Protein AF-A0AAJ7RX23-F1 (afdb_monomer)

Secondary structure (DSSP, 8-state):
-HHHHHHHHHHHHHHHHHHHHHHHHHHHHHHHHHHHHHHHHHS--SS-PPP--SS----SSS-TTT-HHHHHHHHHHHHHHHHHHHHHHHHHHHHHHHHHHHHHHHH-

Solvent-accessible surface area (backbone atoms only — not comparable to full-atom values): 6365 Å² total; per-residue (Å²): 110,72,70,60,53,50,53,48,51,53,50,54,50,52,52,49,52,50,54,51,49,55,53,50,51,53,52,52,51,57,49,59,40,46,46,57,64,53,46,42,71,78,59,67,62,101,60,88,74,83,79,54,66,86,61,96,67,89,52,95,89,48,62,59,84,83,41,45,67,66,52,50,53,51,53,51,49,53,53,53,52,50,52,52,50,52,55,51,53,54,52,50,51,53,50,52,52,52,50,52,54,50,54,47,65,73,75,101

Sequence (108 aa):
MNVLDQITNEGTTLATIYRKCLWLTVTLFVSLSLYNPLVDLIAPLNETRPRQHLFHVNYLFLDEMEYFWPVFVHLSFVAVATVIIIITIDSLYIVIIHHACGMFAACG

Foldseek 3Di:
DVVVVVVVVVVVVVLVVVLVVLVVVLVVLLVVQCVQVVCCVVPNDPDRDDRDASDPDDDPPDDCRVPVPVSSVVVSVVSVVVSVVVSVVVVVVVVVVVVVVVVVVVPD

Organism: NCBI:txid156304

Mean predicted aligned error: 7.94 Å

pLDDT: mean 82.8,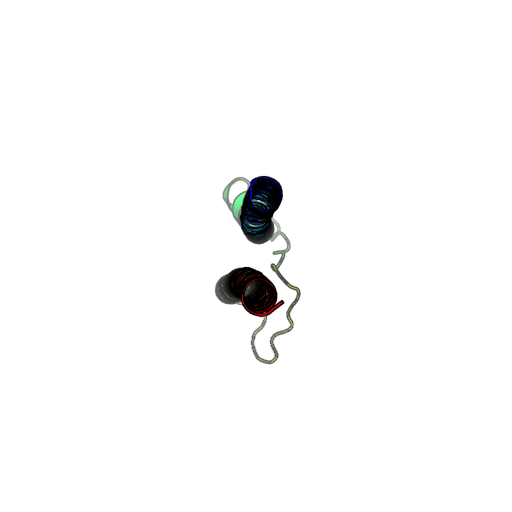 std 9.46, range [59.0, 95.88]

Radius of gyration: 21.63 Å; Cα contacts (8 Å, |Δi|>4): 36; chains: 1; bounding box: 47×27×61 Å

Structure (mmCIF, N/CA/C/O backbone):
data_AF-A0AAJ7RX23-F1
#
_entry.id   AF-A0AAJ7RX23-F1
#
loop_
_atom_site.group_PDB
_atom_site.id
_atom_site.type_symbol
_atom_site.label_atom_id
_atom_site.label_alt_id
_atom_site.label_comp_id
_atom_site.label_asym_id
_atom_site.label_entity_id
_atom_site.label_seq_id
_atom_site.pdbx_PDB_ins_code
_atom_site.Cartn_x
_atom_site.Cartn_y
_atom_site.Cartn_z
_atom_site.occupancy
_atom_site.B_iso_or_equiv
_atom_site.auth_seq_id
_atom_site.auth_comp_id
_atom_site.auth_asym_id
_atom_site.auth_atom_id
_atom_site.pdbx_PDB_model_num
ATOM 1 N N . MET A 1 1 ? -26.206 5.234 24.795 1.00 59.00 1 MET A N 1
ATOM 2 C CA . MET A 1 1 ? -26.220 4.745 23.398 1.00 59.00 1 MET A CA 1
ATOM 3 C C . MET A 1 1 ? -25.747 5.809 22.405 1.00 59.00 1 MET A C 1
ATOM 5 O O . MET A 1 1 ? -24.809 5.514 21.686 1.00 59.00 1 MET A O 1
ATOM 9 N N . ASN A 1 2 ? -26.249 7.057 22.446 1.00 66.81 2 ASN A N 1
ATOM 10 C CA . ASN A 1 2 ? -25.808 8.136 21.530 1.00 66.81 2 ASN A CA 1
ATOM 11 C C . ASN A 1 2 ? -24.293 8.415 21.495 1.00 66.81 2 ASN A C 1
ATOM 13 O O . ASN A 1 2 ? -23.748 8.649 20.425 1.00 66.81 2 ASN A O 1
ATOM 17 N N . VAL A 1 3 ? -23.603 8.380 22.640 1.00 75.12 3 VAL A N 1
ATOM 18 C CA . VAL A 1 3 ? -22.156 8.676 22.691 1.00 75.12 3 VAL A CA 1
ATOM 19 C C . VAL A 1 3 ? -21.324 7.581 22.006 1.00 75.12 3 VAL A C 1
ATOM 21 O O . VAL A 1 3 ? -20.337 7.882 21.344 1.00 75.12 3 VAL A O 1
ATOM 24 N N . LEU A 1 4 ? -21.741 6.314 22.112 1.00 74.19 4 LEU A N 1
ATOM 25 C CA . LEU A 1 4 ? -21.034 5.186 21.496 1.00 74.19 4 LEU A CA 1
ATOM 26 C C . LEU A 1 4 ? -21.233 5.164 19.975 1.00 74.19 4 LEU A C 1
ATOM 28 O O . LEU A 1 4 ? -20.277 4.932 19.239 1.00 74.19 4 LEU A O 1
ATOM 32 N N . ASP A 1 5 ? -22.451 5.460 19.511 1.00 78.25 5 ASP A N 1
ATOM 33 C CA . ASP A 1 5 ? -22.758 5.578 18.080 1.00 78.25 5 ASP A CA 1
ATOM 34 C C . ASP A 1 5 ? -21.975 6.717 17.429 1.00 78.25 5 ASP A C 1
ATOM 36 O O . ASP A 1 5 ? -21.428 6.547 16.340 1.00 78.25 5 ASP A O 1
ATOM 40 N N . GLN A 1 6 ? -21.851 7.859 18.113 1.00 82.06 6 GLN A N 1
ATOM 41 C CA . GLN A 1 6 ? -21.071 8.981 17.602 1.00 82.06 6 GLN A CA 1
ATOM 42 C C . GLN A 1 6 ? -19.583 8.623 17.452 1.00 82.06 6 GLN A C 1
ATOM 44 O O . GLN A 1 6 ? -19.018 8.828 16.378 1.00 82.06 6 GLN A O 1
ATOM 49 N N . ILE A 1 7 ? -18.968 8.022 18.478 1.00 78.62 7 ILE A N 1
ATOM 50 C CA . ILE A 1 7 ? -17.556 7.596 18.434 1.00 78.62 7 ILE A CA 1
ATOM 51 C C . ILE A 1 7 ? -17.339 6.523 17.358 1.00 78.62 7 ILE A C 1
ATOM 53 O O . ILE A 1 7 ? -16.347 6.556 16.630 1.00 78.62 7 ILE A O 1
ATOM 57 N N . THR A 1 8 ? -18.283 5.590 17.216 1.00 82.31 8 THR A N 1
ATOM 58 C CA . THR A 1 8 ? -18.211 4.534 16.197 1.00 82.31 8 THR A CA 1
ATOM 59 C C . THR A 1 8 ? -18.291 5.129 14.790 1.00 82.31 8 THR A C 1
ATOM 61 O O . THR A 1 8 ? -17.485 4.782 13.928 1.00 82.31 8 THR A O 1
ATOM 64 N N . ASN A 1 9 ? -19.202 6.075 14.550 1.00 85.62 9 ASN A N 1
ATOM 65 C CA . ASN A 1 9 ? -19.356 6.722 13.248 1.00 85.62 9 ASN A CA 1
ATOM 66 C C . ASN A 1 9 ? -18.115 7.552 12.860 1.00 85.62 9 ASN A C 1
ATOM 68 O O . ASN A 1 9 ? -17.605 7.432 11.740 1.00 85.62 9 ASN A O 1
ATOM 72 N N . GLU A 1 10 ? -17.562 8.325 13.798 1.00 85.81 10 GLU A N 1
ATOM 73 C CA . GLU A 1 10 ? -16.299 9.049 13.597 1.00 85.81 10 GLU A CA 1
ATOM 74 C C . GLU A 1 10 ? -15.140 8.082 13.295 1.00 85.81 10 GLU A C 1
ATOM 76 O O . GLU A 1 10 ? -14.410 8.274 12.317 1.00 85.81 10 GLU A O 1
ATOM 81 N N . GLY A 1 11 ? -15.035 6.980 14.046 1.00 84.44 11 GLY A N 1
ATOM 82 C CA . GLY A 1 11 ? -14.047 5.922 13.816 1.00 84.44 11 GLY A CA 1
ATOM 83 C C . GLY A 1 11 ? -14.164 5.276 12.433 1.00 84.44 11 GLY A C 1
ATOM 84 O O . GLY A 1 11 ? -13.164 5.121 11.729 1.00 84.44 11 GLY A O 1
ATOM 85 N N . THR A 1 12 ? -15.381 4.956 11.982 1.00 85.12 12 THR A N 1
ATOM 86 C CA . THR A 1 12 ? -15.601 4.384 10.640 1.00 85.12 12 THR A CA 1
ATOM 87 C C . THR A 1 12 ? -15.266 5.356 9.512 1.00 85.12 12 THR A C 1
ATOM 89 O O . THR A 1 12 ? -14.737 4.940 8.472 1.00 85.12 12 THR A O 1
ATOM 92 N N . THR A 1 13 ? -15.517 6.651 9.715 1.00 89.25 13 THR A N 1
ATOM 93 C CA . THR A 1 13 ? -15.179 7.702 8.750 1.00 89.25 13 THR A CA 1
ATOM 94 C C . THR A 1 13 ? -13.665 7.830 8.623 1.00 89.25 13 THR A C 1
ATOM 96 O O . THR A 1 13 ? -13.128 7.764 7.515 1.00 89.25 13 THR A O 1
ATOM 99 N N . LEU A 1 14 ? -12.959 7.912 9.754 1.00 88.75 14 LEU A N 1
ATOM 100 C CA . LEU A 1 14 ? -11.502 8.004 9.791 1.00 88.75 14 LEU A CA 1
ATOM 101 C C . LEU A 1 14 ? -10.839 6.754 9.195 1.00 88.75 14 LEU A C 1
ATOM 103 O O . LEU A 1 14 ? -9.948 6.880 8.357 1.00 88.75 14 LEU A O 1
ATOM 107 N N . ALA A 1 15 ? -11.334 5.555 9.518 1.00 88.31 15 ALA A N 1
ATOM 108 C CA . ALA A 1 15 ? -10.866 4.305 8.917 1.00 88.31 15 ALA A CA 1
ATOM 109 C C . ALA A 1 15 ? -11.083 4.271 7.393 1.00 88.31 15 ALA A C 1
ATOM 111 O O . ALA A 1 15 ? -10.252 3.753 6.647 1.00 88.31 15 ALA A O 1
ATOM 112 N N . THR A 1 16 ? -12.183 4.845 6.898 1.00 89.31 16 THR A N 1
ATOM 113 C CA . THR A 1 16 ? -12.449 4.936 5.455 1.00 89.31 16 THR A CA 1
ATOM 114 C C . THR A 1 16 ? -11.478 5.882 4.762 1.00 89.31 16 THR A C 1
ATOM 116 O O . THR A 1 16 ? -10.931 5.522 3.718 1.00 89.31 16 THR A O 1
ATOM 119 N N . ILE A 1 17 ? -11.225 7.054 5.349 1.00 93.75 17 ILE A N 1
ATOM 120 C CA . ILE A 1 17 ? -10.239 8.014 4.841 1.00 93.75 17 ILE A CA 1
ATOM 121 C C . ILE A 1 17 ? -8.848 7.377 4.837 1.00 93.75 17 ILE A C 1
ATOM 123 O O . ILE A 1 17 ? -8.171 7.406 3.815 1.00 93.75 17 ILE A O 1
ATOM 127 N N . TYR A 1 18 ? -8.455 6.721 5.929 1.00 90.62 18 TYR A N 1
ATOM 128 C CA . TYR A 1 18 ? -7.176 6.025 6.040 1.00 90.62 18 TYR A CA 1
ATOM 129 C C . TYR A 1 18 ? -6.991 4.958 4.952 1.00 90.62 18 TYR A C 1
ATOM 131 O O . TYR A 1 18 ? -5.999 4.989 4.223 1.00 90.62 18 TYR A O 1
ATOM 139 N N . ARG A 1 19 ? -7.980 4.070 4.751 1.00 91.81 19 ARG A N 1
ATOM 140 C CA . ARG A 1 19 ? -7.946 3.073 3.664 1.00 91.81 19 ARG A CA 1
ATOM 141 C C . ARG A 1 19 ? -7.805 3.731 2.292 1.00 91.81 19 ARG A C 1
ATOM 143 O O . ARG A 1 19 ? -7.034 3.255 1.464 1.00 91.81 19 ARG A O 1
ATOM 150 N N . LYS A 1 20 ? -8.546 4.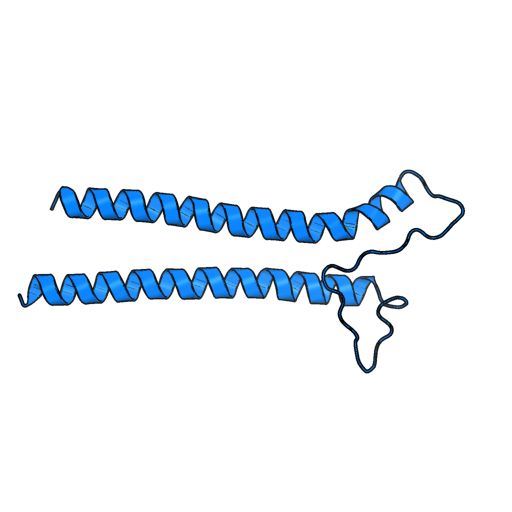814 2.032 1.00 93.75 20 LYS A N 1
ATOM 151 C CA . LYS A 1 20 ? -8.455 5.564 0.769 1.00 93.75 20 LYS A CA 1
ATOM 152 C C . LYS A 1 20 ? -7.066 6.177 0.581 1.00 93.75 20 LYS A C 1
ATOM 154 O O . LYS A 1 20 ? -6.531 6.086 -0.519 1.00 93.75 20 LYS A O 1
ATOM 159 N N . CYS A 1 21 ? -6.475 6.734 1.636 1.00 94.69 21 CYS A N 1
ATOM 160 C CA . CYS A 1 21 ? -5.111 7.255 1.615 1.00 94.69 21 CYS A CA 1
ATOM 161 C C . CYS A 1 21 ? -4.089 6.158 1.309 1.00 94.69 21 CYS A C 1
ATOM 163 O O . CYS A 1 21 ? -3.270 6.358 0.424 1.00 94.69 21 CYS A O 1
ATOM 165 N N . LEU A 1 22 ? -4.169 4.986 1.952 1.00 93.19 22 LEU A N 1
ATOM 166 C CA . LEU A 1 22 ? -3.269 3.861 1.662 1.00 93.19 22 LEU A CA 1
ATOM 167 C C . LEU A 1 22 ? -3.323 3.436 0.189 1.00 93.19 22 LEU A C 1
ATOM 169 O O . LEU A 1 22 ? -2.283 3.261 -0.449 1.00 93.19 22 LEU A O 1
ATOM 173 N N . TRP A 1 23 ? -4.532 3.316 -0.366 1.00 92.88 23 TRP A N 1
ATOM 174 C CA . TRP A 1 23 ? -4.721 3.011 -1.784 1.00 92.88 23 TRP A CA 1
ATOM 175 C C . TRP A 1 23 ? -4.154 4.106 -2.693 1.00 92.88 23 TRP A C 1
ATOM 177 O O . TRP A 1 23 ? -3.472 3.802 -3.667 1.00 92.88 23 TRP A O 1
ATOM 187 N N . LEU A 1 24 ? -4.378 5.379 -2.363 1.00 94.81 24 LEU A N 1
ATOM 188 C CA . LEU A 1 24 ? -3.815 6.493 -3.121 1.00 94.81 24 LEU A CA 1
ATOM 189 C C . LEU A 1 24 ? -2.281 6.473 -3.086 1.00 94.81 24 LEU A C 1
ATOM 191 O O . LEU A 1 24 ? -1.643 6.602 -4.128 1.00 94.81 24 LEU A O 1
ATOM 195 N N . THR A 1 25 ? -1.688 6.276 -1.910 1.00 91.81 25 THR A N 1
ATOM 196 C CA . THR A 1 25 ? -0.236 6.231 -1.730 1.00 91.81 25 THR A CA 1
ATOM 197 C C . THR A 1 25 ? 0.391 5.102 -2.538 1.00 91.81 25 THR A C 1
ATOM 199 O O . THR A 1 25 ? 1.377 5.351 -3.227 1.00 91.81 25 THR A O 1
ATOM 202 N N . VAL A 1 26 ? -0.178 3.889 -2.526 1.00 91.25 26 VAL A N 1
ATOM 203 C CA . VAL A 1 26 ? 0.383 2.774 -3.310 1.00 91.25 26 VAL A CA 1
ATOM 204 C C . VAL A 1 26 ? 0.241 3.003 -4.814 1.00 91.25 26 VAL A C 1
ATOM 206 O O . VAL A 1 26 ? 1.172 2.716 -5.560 1.00 91.25 26 VAL A O 1
ATOM 209 N N . THR A 1 27 ? -0.869 3.591 -5.275 1.00 90.50 27 THR A N 1
ATOM 210 C CA . THR A 1 27 ? -1.034 3.955 -6.690 1.00 90.50 27 THR A CA 1
ATOM 211 C C . THR A 1 27 ? -0.020 5.012 -7.120 1.00 90.50 27 THR A C 1
ATOM 213 O O . THR A 1 27 ? 0.622 4.849 -8.157 1.00 90.50 27 THR A O 1
ATOM 216 N N . LEU A 1 28 ? 0.169 6.066 -6.319 1.00 91.38 28 LEU A N 1
ATOM 217 C CA . LEU A 1 28 ? 1.171 7.098 -6.589 1.00 91.38 28 LEU A CA 1
ATOM 218 C C . LEU A 1 28 ? 2.577 6.496 -6.625 1.00 91.38 28 LEU A C 1
ATOM 220 O O . LEU A 1 28 ? 3.328 6.745 -7.565 1.00 91.38 28 LEU A O 1
ATOM 224 N N . PHE A 1 29 ? 2.902 5.639 -5.662 1.00 87.75 29 PHE A N 1
ATOM 225 C CA . PHE A 1 29 ? 4.188 4.957 -5.591 1.00 87.75 29 PHE A CA 1
ATOM 226 C C . PHE A 1 29 ? 4.475 4.109 -6.840 1.00 87.75 29 PHE A C 1
ATOM 228 O O . PHE A 1 29 ? 5.527 4.265 -7.454 1.00 87.75 29 PHE A O 1
ATOM 235 N N . VAL A 1 30 ? 3.508 3.296 -7.287 1.00 87.94 30 VAL A N 1
ATOM 236 C CA . VAL A 1 30 ? 3.617 2.511 -8.533 1.00 87.94 30 VAL A CA 1
ATOM 237 C C . VAL A 1 30 ? 3.772 3.413 -9.763 1.00 87.94 30 VAL A C 1
ATOM 239 O O . VAL A 1 30 ? 4.582 3.131 -10.647 1.00 87.94 30 VAL A O 1
ATOM 242 N N . SER A 1 31 ? 3.037 4.528 -9.812 1.00 86.19 31 SER A N 1
ATOM 243 C CA . SER A 1 31 ? 3.091 5.464 -10.939 1.00 86.19 31 SER A CA 1
ATOM 244 C C . SER A 1 31 ? 4.431 6.200 -11.070 1.00 86.19 31 SER A C 1
ATOM 246 O O . SER A 1 31 ? 4.865 6.461 -12.191 1.00 86.19 31 SER A O 1
ATOM 248 N N . LEU A 1 32 ? 5.128 6.473 -9.959 1.00 84.94 32 LEU A N 1
ATOM 249 C CA . LEU A 1 32 ? 6.443 7.126 -9.976 1.00 84.94 32 LEU A CA 1
ATOM 250 C C . LEU A 1 32 ? 7.483 6.289 -10.730 1.00 84.94 32 LEU A C 1
ATOM 252 O O . LEU A 1 32 ? 8.232 6.829 -11.540 1.00 84.94 32 LEU A O 1
ATOM 256 N N . SER A 1 33 ? 7.489 4.969 -10.545 1.00 80.06 33 SER A N 1
ATOM 257 C CA . SER A 1 33 ? 8.403 4.077 -11.274 1.00 80.06 33 SER A CA 1
ATOM 258 C C . SER A 1 33 ? 8.072 3.951 -12.766 1.00 80.06 33 SER A C 1
ATOM 260 O O . SER A 1 33 ? 8.961 3.688 -13.575 1.00 80.06 33 SER A O 1
ATOM 262 N N . LEU A 1 34 ? 6.814 4.184 -13.156 1.00 80.44 34 LEU A N 1
ATOM 263 C CA . LEU A 1 34 ? 6.379 4.210 -14.559 1.00 80.44 34 LEU A CA 1
ATOM 264 C C . LEU A 1 34 ? 6.660 5.547 -15.256 1.00 80.44 34 LEU A C 1
ATOM 266 O O . LEU A 1 34 ? 6.651 5.599 -16.486 1.00 80.44 34 LEU A O 1
ATOM 270 N N . TYR A 1 35 ? 6.939 6.614 -14.505 1.00 81.56 35 TYR A N 1
ATOM 271 C CA . TYR A 1 35 ? 7.172 7.943 -15.064 1.00 81.56 35 TYR A CA 1
ATOM 272 C C . TYR A 1 35 ? 8.336 7.962 -16.066 1.00 81.56 35 TYR A C 1
ATOM 274 O O . TYR A 1 35 ? 8.176 8.463 -17.177 1.00 81.56 35 TYR A O 1
ATOM 282 N N . ASN A 1 36 ? 9.485 7.366 -15.723 1.00 78.94 36 ASN A N 1
ATOM 283 C CA . ASN A 1 36 ? 10.651 7.347 -16.616 1.00 78.94 36 ASN A CA 1
ATOM 284 C C . ASN A 1 36 ? 10.382 6.605 -17.941 1.00 78.94 36 ASN A C 1
ATOM 286 O O . ASN A 1 36 ? 10.639 7.203 -18.986 1.00 78.94 36 ASN A O 1
ATOM 290 N N . PRO A 1 37 ? 9.822 5.376 -17.946 1.00 77.06 37 PRO A N 1
ATOM 291 C CA . PRO A 1 37 ? 9.401 4.705 -19.179 1.00 77.06 37 PRO A CA 1
ATOM 292 C C . PRO A 1 37 ? 8.391 5.498 -20.023 1.00 77.06 37 PRO A C 1
ATOM 294 O O . PRO A 1 37 ? 8.485 5.507 -21.247 1.00 77.06 37 PRO A O 1
ATOM 297 N N . LEU A 1 38 ? 7.423 6.168 -19.389 1.00 79.75 38 LEU A N 1
ATOM 298 C CA . LEU A 1 38 ? 6.405 6.950 -20.099 1.00 79.75 38 LEU A CA 1
ATOM 299 C C . LEU A 1 38 ? 6.995 8.189 -20.778 1.00 79.75 38 LEU A C 1
ATOM 301 O O . LEU A 1 38 ? 6.639 8.500 -21.913 1.00 79.75 38 LEU A O 1
ATOM 305 N N . VAL A 1 39 ? 7.905 8.893 -20.100 1.00 80.44 39 VAL A N 1
ATOM 306 C CA . VAL A 1 39 ? 8.573 10.068 -20.674 1.00 80.44 39 VAL A CA 1
ATOM 307 C C . VAL A 1 39 ? 9.483 9.669 -21.833 1.00 80.44 39 VAL A C 1
ATOM 309 O O . VAL A 1 39 ? 9.539 10.397 -22.818 1.00 80.44 39 VAL A O 1
ATOM 312 N N . ASP A 1 40 ? 10.137 8.510 -21.751 1.00 79.81 40 ASP A N 1
ATOM 313 C CA . ASP A 1 40 ? 10.989 7.991 -22.827 1.00 79.81 40 ASP A CA 1
ATOM 314 C C . ASP A 1 40 ? 10.186 7.655 -24.099 1.00 79.81 40 ASP A C 1
ATOM 316 O O . ASP A 1 40 ? 10.661 7.853 -25.213 1.00 79.81 40 ASP A O 1
ATOM 320 N N . LEU A 1 41 ? 8.924 7.232 -23.948 1.00 77.94 41 LEU A N 1
ATOM 321 C CA . LEU A 1 41 ? 8.011 6.999 -25.073 1.00 77.94 41 LEU A CA 1
ATOM 322 C C . LEU A 1 41 ? 7.564 8.302 -25.761 1.00 77.94 41 LEU A C 1
ATOM 324 O O . LEU A 1 41 ? 7.404 8.332 -26.979 1.00 77.94 41 LEU A O 1
ATOM 328 N N . ILE A 1 42 ? 7.317 9.365 -24.987 1.00 84.00 42 ILE A N 1
ATOM 329 C CA . ILE A 1 42 ? 6.801 10.648 -25.502 1.00 84.00 42 ILE A CA 1
ATOM 330 C C . ILE A 1 42 ? 7.933 11.517 -26.065 1.00 84.00 42 ILE A C 1
ATOM 332 O O . ILE A 1 42 ? 7.758 12.188 -27.081 1.00 84.00 42 ILE A O 1
ATOM 336 N N . ALA A 1 43 ? 9.083 11.528 -25.393 1.00 80.94 43 ALA A N 1
ATOM 337 C CA . ALA A 1 43 ? 10.242 12.343 -25.725 1.00 80.94 43 ALA A CA 1
ATOM 338 C C . ALA A 1 43 ? 11.522 11.506 -25.552 1.00 80.94 43 ALA A C 1
ATOM 340 O O . ALA A 1 43 ? 12.199 11.634 -24.524 1.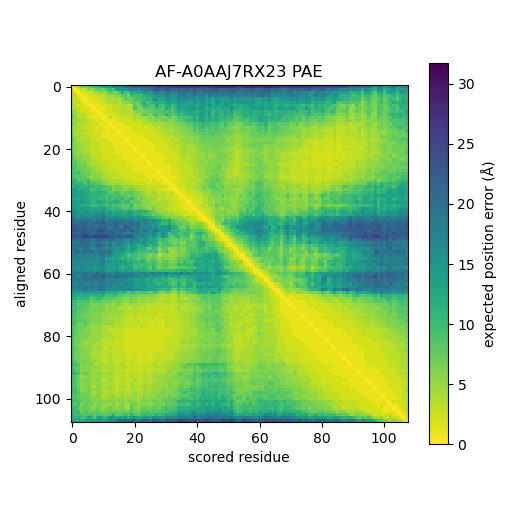00 80.94 43 ALA A O 1
ATOM 341 N N . PRO A 1 44 ? 11.851 10.650 -26.539 1.00 74.62 44 PRO A N 1
ATOM 342 C CA . PRO A 1 44 ? 13.018 9.784 -26.461 1.00 74.62 44 PRO A CA 1
ATOM 343 C C . PRO A 1 44 ? 14.291 10.629 -26.458 1.00 74.62 44 PRO A C 1
ATOM 345 O O . PRO A 1 44 ? 14.489 11.490 -27.320 1.00 74.62 44 PRO A O 1
ATOM 348 N N . LEU A 1 45 ? 15.160 10.396 -25.478 1.00 73.12 45 LEU A N 1
ATOM 349 C CA . LEU A 1 45 ? 16.516 10.939 -25.493 1.00 73.12 45 LEU A CA 1
ATOM 350 C C . LEU A 1 45 ? 17.444 9.934 -26.185 1.00 73.12 45 LEU A C 1
ATOM 352 O O . LEU A 1 45 ? 17.206 8.732 -26.166 1.00 73.12 45 LEU A O 1
ATOM 356 N N . ASN A 1 46 ? 18.540 10.422 -26.769 1.00 71.44 46 ASN A N 1
ATOM 357 C CA . ASN A 1 46 ? 19.567 9.560 -27.369 1.00 71.44 46 ASN A CA 1
ATOM 358 C C . ASN A 1 46 ? 20.355 8.741 -26.319 1.00 71.44 46 ASN A C 1
ATOM 360 O O . ASN A 1 46 ? 21.188 7.914 -26.676 1.00 71.44 46 ASN A O 1
ATOM 364 N N . GLU A 1 47 ? 20.101 8.978 -25.030 1.0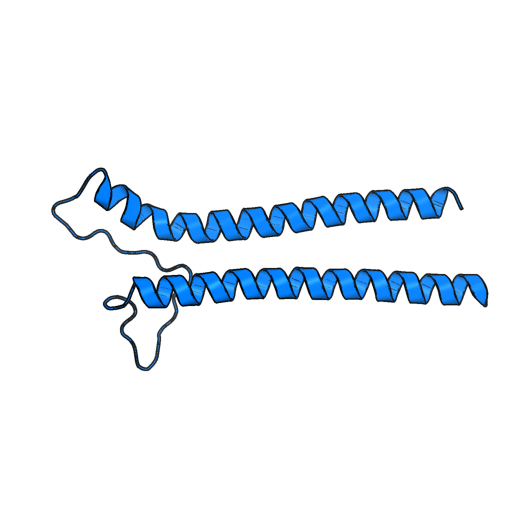0 70.31 47 GLU A N 1
ATOM 365 C CA . GLU A 1 47 ? 20.667 8.239 -23.905 1.00 70.31 47 GLU A CA 1
ATOM 366 C C . GLU A 1 47 ? 19.562 7.524 -23.125 1.00 70.31 47 GLU A C 1
ATOM 368 O O . GLU A 1 47 ? 18.491 8.084 -22.878 1.00 70.31 47 GLU A O 1
ATOM 373 N N . THR A 1 48 ? 19.845 6.296 -22.693 1.00 65.69 48 THR A N 1
ATOM 374 C CA . THR A 1 48 ? 18.940 5.488 -21.875 1.00 65.69 48 THR A CA 1
ATOM 375 C C . THR A 1 48 ? 18.741 6.157 -20.513 1.00 65.69 48 THR A C 1
ATOM 377 O O . THR A 1 48 ? 19.671 6.223 -19.707 1.00 65.69 48 THR A O 1
ATOM 380 N N . ARG A 1 49 ? 17.531 6.651 -20.215 1.00 67.44 49 ARG A N 1
ATOM 381 C CA . ARG A 1 49 ? 17.232 7.198 -18.879 1.00 67.44 49 ARG A CA 1
ATOM 382 C C . ARG A 1 49 ? 17.372 6.107 -17.806 1.00 67.44 49 ARG A C 1
ATOM 384 O O . ARG A 1 49 ? 16.902 4.986 -18.028 1.00 67.44 49 ARG A O 1
ATOM 391 N N . PRO A 1 50 ? 17.937 6.413 -16.620 1.00 65.50 50 PRO A N 1
ATOM 392 C CA . PRO A 1 50 ? 18.022 5.440 -15.537 1.00 65.50 50 PRO A CA 1
ATOM 393 C C . PRO A 1 50 ? 16.612 5.033 -15.094 1.00 65.50 50 PRO A C 1
ATOM 395 O O . PRO A 1 50 ? 15.803 5.857 -14.652 1.00 65.50 50 PRO A O 1
ATOM 398 N N . ARG A 1 51 ? 16.296 3.744 -15.234 1.00 67.38 51 ARG A N 1
ATOM 399 C CA . ARG A 1 51 ? 15.021 3.186 -14.779 1.00 67.38 51 ARG A CA 1
ATOM 400 C C . ARG A 1 51 ? 15.028 3.136 -13.255 1.00 67.38 51 ARG A C 1
ATOM 402 O O . ARG A 1 51 ? 15.931 2.563 -12.656 1.00 67.38 51 ARG A O 1
ATOM 409 N N . GLN A 1 52 ? 14.034 3.757 -12.629 1.00 66.56 52 GLN A N 1
ATOM 410 C CA . GLN A 1 52 ? 13.887 3.734 -11.177 1.00 66.56 52 GLN A CA 1
ATOM 411 C C . GLN A 1 52 ? 12.958 2.584 -10.792 1.00 66.56 52 GLN A C 1
ATOM 413 O O . GLN A 1 52 ? 11.764 2.615 -11.098 1.00 66.56 52 GLN A O 1
ATOM 418 N N . HIS A 1 53 ? 13.503 1.561 -10.134 1.00 68.81 53 HIS A N 1
ATOM 419 C CA . HIS A 1 53 ? 12.6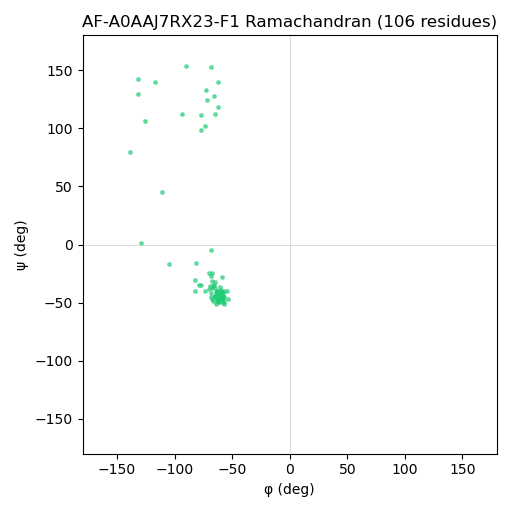96 0.496 -9.544 1.00 68.81 53 HIS A CA 1
ATOM 420 C C . HIS A 1 53 ? 11.879 1.010 -8.354 1.00 68.81 53 HIS A C 1
ATOM 422 O O . HIS A 1 53 ? 12.271 1.960 -7.678 1.00 68.81 53 HIS A O 1
ATOM 428 N N . LEU A 1 54 ? 10.741 0.354 -8.104 1.00 68.94 54 LEU A N 1
ATOM 429 C CA . LEU A 1 54 ? 9.861 0.628 -6.961 1.00 68.94 54 LEU A CA 1
ATOM 430 C C . LEU A 1 54 ? 10.606 0.482 -5.635 1.00 68.94 54 LEU A C 1
ATOM 432 O O . LEU A 1 54 ? 10.521 1.329 -4.756 1.00 68.94 54 LEU A O 1
ATOM 436 N N . PHE A 1 55 ? 11.379 -0.589 -5.522 1.00 66.12 55 PHE A N 1
ATOM 437 C CA . PHE A 1 55 ? 12.254 -0.868 -4.399 1.00 66.12 55 PHE A CA 1
ATOM 438 C C . PHE A 1 55 ? 13.618 -1.249 -4.958 1.00 66.12 55 PHE A C 1
ATOM 440 O O . PHE A 1 55 ? 13.693 -1.925 -5.982 1.00 66.12 55 PHE A O 1
ATOM 447 N N . HIS A 1 56 ? 14.686 -0.826 -4.288 1.00 68.62 56 HIS A N 1
ATOM 448 C CA . HIS A 1 56 ? 16.034 -1.260 -4.632 1.00 68.62 56 HIS A CA 1
ATOM 449 C C . HIS A 1 56 ? 16.217 -2.685 -4.095 1.00 68.62 56 HIS A C 1
ATOM 451 O O . HIS A 1 56 ? 16.402 -2.871 -2.890 1.00 68.62 56 HIS A O 1
ATOM 457 N N . VAL A 1 57 ? 16.048 -3.692 -4.957 1.00 69.38 57 VAL A N 1
ATOM 458 C CA . VAL A 1 57 ? 16.045 -5.108 -4.565 1.00 69.38 57 VAL A CA 1
ATOM 459 C C . VAL A 1 57 ? 17.069 -5.858 -5.397 1.00 69.38 57 VAL A C 1
ATOM 461 O O . VAL A 1 57 ? 16.830 -6.190 -6.551 1.00 69.38 57 VAL A O 1
ATOM 464 N N . ASN A 1 58 ? 18.181 -6.217 -4.760 1.00 71.75 58 ASN A N 1
ATOM 465 C CA . ASN A 1 58 ? 19.181 -7.081 -5.373 1.00 71.75 58 ASN A CA 1
ATOM 466 C C . ASN A 1 58 ? 18.665 -8.521 -5.422 1.00 71.75 58 ASN A C 1
ATOM 468 O O . ASN A 1 58 ? 18.683 -9.241 -4.419 1.00 71.75 58 ASN A O 1
ATOM 472 N N . TYR A 1 59 ? 18.202 -8.949 -6.592 1.00 76.06 59 TYR A N 1
ATOM 473 C CA . TYR A 1 59 ? 17.882 -10.349 -6.831 1.00 76.06 59 TYR A CA 1
ATOM 474 C C . TYR A 1 59 ? 19.175 -11.168 -6.949 1.00 76.06 59 TYR A C 1
ATOM 476 O O . TYR A 1 59 ? 20.098 -10.804 -7.667 1.00 76.06 59 TYR A O 1
ATOM 484 N N . LEU A 1 60 ? 19.236 -12.311 -6.259 1.00 72.56 60 LEU A N 1
ATOM 485 C CA . LEU A 1 60 ? 20.429 -13.175 -6.231 1.00 72.56 60 LEU A CA 1
ATOM 486 C C . LEU A 1 60 ? 20.741 -13.846 -7.582 1.00 72.56 60 LEU A C 1
ATOM 488 O O . LEU A 1 60 ? 21.881 -14.229 -7.821 1.00 72.56 60 LEU A O 1
ATOM 492 N N . PHE A 1 61 ? 19.730 -14.017 -8.439 1.00 71.44 61 PHE A N 1
ATOM 493 C CA . PHE A 1 61 ? 19.827 -14.778 -9.694 1.00 71.44 61 PHE A CA 1
ATOM 494 C C . PHE A 1 61 ? 19.304 -14.021 -10.924 1.00 71.44 61 PHE A C 1
ATOM 496 O O . PHE A 1 61 ? 19.267 -14.589 -12.011 1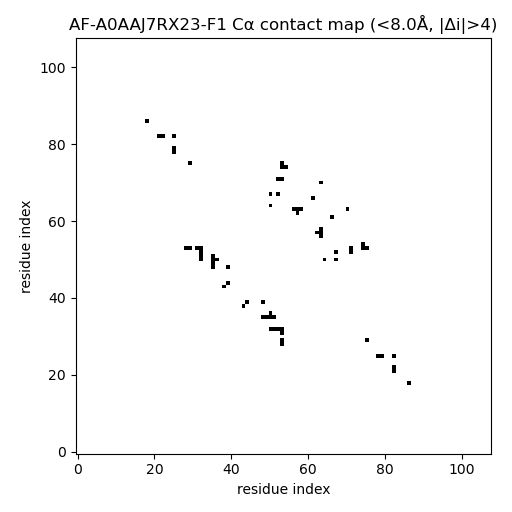.00 71.44 61 PHE A O 1
ATOM 503 N N . LEU A 1 62 ? 18.856 -12.773 -10.763 1.00 69.12 62 LEU A N 1
ATOM 504 C CA . LEU A 1 62 ? 18.278 -11.963 -11.836 1.00 69.12 62 LEU A CA 1
ATOM 505 C C . LEU A 1 62 ? 18.923 -10.584 -11.815 1.00 69.12 62 LEU A C 1
ATOM 507 O O . LEU A 1 62 ? 18.953 -9.941 -10.768 1.00 69.12 62 LEU A O 1
ATOM 511 N N . ASP A 1 63 ? 19.405 -10.128 -12.967 1.00 72.06 63 ASP A N 1
ATOM 512 C CA . ASP A 1 63 ? 19.832 -8.743 -13.113 1.00 72.06 63 ASP A CA 1
ATOM 513 C C . ASP A 1 63 ? 18.582 -7.862 -13.255 1.00 72.06 63 ASP A C 1
ATOM 515 O O . ASP A 1 63 ? 17.829 -7.952 -14.233 1.00 72.06 63 ASP A O 1
ATOM 519 N N . GLU A 1 64 ? 18.324 -7.042 -12.237 1.00 67.00 64 GLU A N 1
ATOM 520 C CA . GLU A 1 64 ? 17.161 -6.155 -12.173 1.00 67.00 64 GLU A CA 1
ATOM 521 C C . GLU A 1 64 ? 17.124 -5.171 -13.355 1.00 67.00 64 GLU A C 1
ATOM 523 O O . GLU A 1 64 ? 16.049 -4.774 -13.809 1.00 67.00 64 GLU A O 1
ATOM 528 N N . MET A 1 65 ? 18.288 -4.827 -13.912 1.00 65.44 65 MET A N 1
ATOM 529 C CA . MET A 1 65 ? 18.411 -3.865 -15.006 1.00 65.44 65 MET A CA 1
ATOM 530 C C . MET A 1 65 ? 18.017 -4.466 -16.363 1.00 65.44 65 MET A C 1
ATOM 532 O O . MET A 1 65 ? 17.418 -3.775 -17.195 1.00 65.44 65 MET A O 1
ATOM 536 N N . GLU A 1 66 ? 18.300 -5.755 -16.574 1.00 71.75 66 GLU A N 1
ATOM 537 C CA . GLU A 1 66 ? 17.959 -6.486 -17.801 1.00 71.75 66 GLU A CA 1
ATOM 538 C C . GLU A 1 66 ? 16.473 -6.898 -17.814 1.00 71.75 66 GLU A C 1
ATOM 540 O O . GLU A 1 66 ? 15.800 -6.809 -18.843 1.00 71.75 66 GLU A O 1
ATOM 545 N N . TYR A 1 67 ? 15.915 -7.231 -16.643 1.00 74.00 67 TYR A N 1
ATOM 546 C CA . TYR A 1 67 ? 14.554 -7.755 -16.468 1.00 74.00 67 TYR A CA 1
ATOM 547 C C . TYR A 1 67 ? 13.596 -6.774 -15.768 1.00 74.00 67 TYR A C 1
ATOM 549 O O . TYR A 1 67 ? 12.801 -7.159 -14.907 1.00 74.00 67 TYR A O 1
ATOM 557 N N . PHE A 1 68 ? 13.611 -5.506 -16.188 1.00 75.62 68 PHE A N 1
ATOM 558 C CA . PHE A 1 68 ? 12.807 -4.436 -15.576 1.00 75.62 68 PHE A CA 1
ATOM 559 C C . PHE A 1 68 ? 11.302 -4.752 -15.481 1.00 75.62 68 PHE A C 1
ATOM 561 O O . PHE A 1 68 ? 10.692 -4.562 -14.435 1.00 75.62 68 PHE A O 1
ATOM 568 N N . TRP A 1 69 ? 10.677 -5.244 -16.558 1.00 79.50 69 TRP A N 1
ATOM 569 C CA . TRP A 1 69 ? 9.228 -5.508 -16.586 1.00 79.50 69 TRP A CA 1
ATOM 570 C C . TRP A 1 69 ? 8.772 -6.594 -15.591 1.00 79.50 69 TRP A C 1
ATOM 572 O O . TRP A 1 69 ? 7.848 -6.329 -14.818 1.00 79.50 69 TRP A O 1
ATOM 582 N N . PRO A 1 70 ? 9.387 -7.794 -15.564 1.00 83.75 70 PRO A N 1
ATOM 583 C CA . PRO A 1 70 ? 9.034 -8.816 -14.579 1.00 83.75 70 PRO A CA 1
ATOM 584 C C . PRO A 1 70 ? 9.271 -8.356 -13.138 1.00 83.75 70 PRO A C 1
ATOM 586 O O . PRO A 1 70 ? 8.416 -8.577 -12.278 1.00 83.75 70 PRO A O 1
ATOM 589 N N . VAL A 1 71 ? 10.395 -7.678 -12.881 1.00 84.75 71 VAL A N 1
ATOM 590 C CA . VAL A 1 71 ? 10.716 -7.130 -11.555 1.00 84.75 71 VAL A CA 1
ATOM 591 C C . VAL A 1 71 ? 9.684 -6.083 -11.144 1.00 84.75 71 VAL A C 1
ATOM 593 O O . VAL A 1 71 ? 9.148 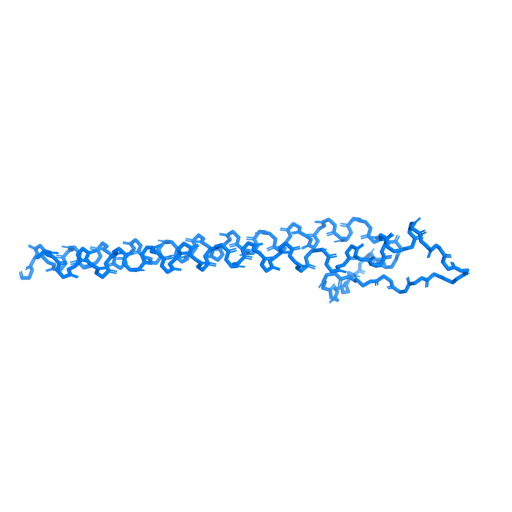-6.140 -10.039 1.00 84.75 71 VAL A O 1
ATOM 596 N N . PHE A 1 72 ? 9.319 -5.175 -12.048 1.00 85.00 72 PHE A N 1
ATOM 597 C CA . PHE A 1 72 ? 8.294 -4.165 -11.810 1.00 85.00 72 PHE A CA 1
ATOM 598 C C . PHE A 1 72 ? 6.931 -4.780 -11.458 1.00 85.00 72 PHE A C 1
ATOM 600 O O . PHE A 1 72 ? 6.294 -4.345 -10.496 1.00 85.00 72 PHE A O 1
ATOM 607 N N . VAL A 1 73 ? 6.490 -5.810 -12.190 1.00 86.94 73 VAL A N 1
ATOM 608 C CA . VAL A 1 73 ? 5.226 -6.513 -11.907 1.00 86.94 73 VAL A CA 1
ATOM 609 C C . VAL A 1 73 ? 5.277 -7.196 -10.541 1.00 86.94 73 VAL A C 1
ATOM 611 O O . VAL A 1 73 ? 4.342 -7.047 -9.754 1.00 86.94 73 VAL A O 1
ATOM 614 N N . HIS A 1 74 ? 6.372 -7.892 -10.227 1.00 88.94 74 HIS A N 1
ATOM 615 C CA . HIS A 1 74 ? 6.556 -8.535 -8.928 1.00 88.94 74 HIS A CA 1
ATOM 616 C C . HIS A 1 74 ? 6.520 -7.516 -7.779 1.00 88.94 74 HIS A C 1
ATOM 618 O O . HIS A 1 74 ? 5.765 -7.686 -6.824 1.00 88.94 74 HIS A O 1
ATOM 624 N N . LEU A 1 75 ? 7.283 -6.424 -7.881 1.00 88.12 75 LEU A N 1
ATOM 625 C CA . LEU A 1 75 ? 7.328 -5.380 -6.853 1.00 88.12 75 LEU A CA 1
ATOM 626 C C . LEU A 1 75 ? 5.984 -4.659 -6.696 1.00 88.12 75 LEU A C 1
ATOM 628 O O . LEU A 1 75 ? 5.575 -4.368 -5.573 1.00 88.12 75 LEU A O 1
ATOM 632 N N . SER A 1 76 ? 5.263 -4.425 -7.796 1.00 89.75 76 SER A N 1
ATOM 633 C CA . SER A 1 76 ? 3.908 -3.862 -7.760 1.00 89.75 76 SER A CA 1
ATOM 634 C C . SER A 1 76 ? 2.937 -4.796 -7.037 1.00 89.75 76 SER A C 1
ATOM 636 O O . SER A 1 76 ? 2.158 -4.351 -6.194 1.00 89.75 76 SER A O 1
ATOM 638 N N . PHE A 1 77 ? 3.008 -6.099 -7.319 1.00 91.62 77 PHE A N 1
ATOM 639 C CA . PHE A 1 77 ? 2.185 -7.101 -6.647 1.00 91.62 77 PHE A CA 1
ATOM 640 C C . PHE A 1 77 ? 2.480 -7.160 -5.145 1.00 91.62 77 PHE A C 1
ATOM 642 O O . PHE A 1 77 ? 1.552 -7.132 -4.339 1.00 91.62 77 PHE A O 1
ATOM 649 N N . VAL A 1 78 ? 3.759 -7.164 -4.758 1.00 91.88 78 VAL A N 1
ATOM 650 C CA . VAL A 1 78 ? 4.184 -7.143 -3.349 1.00 91.88 78 VAL A CA 1
ATOM 651 C C . VAL A 1 78 ? 3.687 -5.882 -2.636 1.00 91.88 78 VAL A C 1
ATOM 653 O O . VAL A 1 78 ? 3.167 -5.975 -1.523 1.00 91.88 78 VAL A O 1
ATOM 656 N N . ALA A 1 79 ? 3.786 -4.711 -3.270 1.00 91.25 79 ALA A N 1
ATOM 657 C CA . ALA A 1 79 ? 3.283 -3.460 -2.706 1.00 91.25 79 ALA A CA 1
ATOM 658 C C . ALA A 1 79 ? 1.764 -3.508 -2.460 1.00 91.25 79 ALA A C 1
ATOM 660 O O . ALA A 1 79 ? 1.300 -3.176 -1.368 1.00 91.25 79 ALA A O 1
ATOM 661 N N . VAL A 1 80 ? 0.986 -3.986 -3.438 1.00 92.38 80 VAL A N 1
ATOM 662 C CA . VAL A 1 80 ? -0.474 -4.133 -3.306 1.00 92.38 80 VAL A CA 1
ATOM 663 C C . VAL A 1 80 ? -0.836 -5.163 -2.234 1.00 92.38 80 VAL A C 1
ATOM 665 O O . VAL A 1 80 ? -1.688 -4.892 -1.388 1.00 92.38 80 VAL A O 1
ATOM 668 N N . ALA A 1 81 ? -0.167 -6.318 -2.221 1.00 94.88 81 ALA A N 1
ATOM 669 C CA . ALA A 1 81 ? -0.381 -7.354 -1.214 1.00 94.88 81 ALA A CA 1
ATOM 670 C C . ALA A 1 81 ? -0.116 -6.825 0.204 1.00 94.88 81 ALA A C 1
ATOM 672 O O . ALA A 1 81 ? -0.907 -7.069 1.112 1.00 94.88 81 ALA A O 1
ATOM 673 N N . THR A 1 82 ? 0.944 -6.033 0.379 1.00 93.44 82 THR A N 1
ATOM 674 C CA . THR A 1 82 ? 1.287 -5.408 1.664 1.00 93.44 82 THR A CA 1
ATOM 675 C C . THR A 1 82 ? 0.169 -4.483 2.152 1.00 93.44 82 THR A C 1
ATOM 677 O O . THR A 1 82 ? -0.247 -4.578 3.305 1.00 93.44 82 THR A O 1
ATOM 680 N N . VAL A 1 83 ? -0.387 -3.639 1.276 1.00 93.62 83 VAL A N 1
ATOM 681 C CA . VAL A 1 83 ? -1.519 -2.757 1.620 1.00 93.62 83 VAL A CA 1
ATOM 682 C C . VAL A 1 83 ? -2.768 -3.555 1.995 1.00 93.62 83 VAL A C 1
ATOM 684 O O . VAL A 1 83 ? -3.437 -3.218 2.970 1.00 93.62 83 VAL A O 1
ATOM 687 N N . ILE A 1 84 ? -3.073 -4.635 1.271 1.00 94.00 84 ILE A N 1
ATOM 688 C CA . ILE A 1 84 ? -4.206 -5.514 1.596 1.00 94.00 84 ILE A CA 1
ATOM 689 C C . ILE A 1 84 ? -4.027 -6.138 2.984 1.00 94.00 84 ILE A C 1
ATOM 691 O O . ILE A 1 84 ? -4.978 -6.160 3.767 1.00 94.00 84 ILE A O 1
ATOM 695 N N . ILE A 1 85 ? -2.820 -6.608 3.308 1.00 95.88 85 ILE A N 1
ATOM 696 C CA . ILE A 1 85 ? -2.505 -7.183 4.621 1.00 95.88 85 ILE A CA 1
ATOM 697 C C . ILE A 1 85 ? -2.717 -6.143 5.726 1.00 95.88 85 ILE A C 1
ATOM 699 O O . ILE A 1 85 ? -3.409 -6.443 6.695 1.00 95.88 85 ILE A O 1
ATOM 703 N N . ILE A 1 86 ? -2.207 -4.91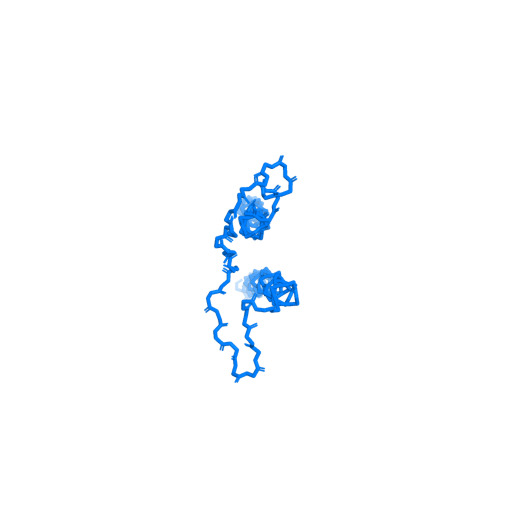7 5.557 1.00 93.62 86 ILE A N 1
ATOM 704 C CA . ILE A 1 86 ? -2.389 -3.822 6.527 1.00 93.62 86 ILE A CA 1
ATOM 705 C C . ILE A 1 86 ? -3.880 -3.553 6.766 1.00 93.62 86 ILE A C 1
ATOM 707 O O . ILE A 1 86 ? -4.345 -3.603 7.901 1.00 93.62 86 ILE A O 1
ATOM 711 N N . ILE A 1 87 ? -4.657 -3.364 5.693 1.00 91.50 87 ILE A N 1
ATOM 712 C CA . ILE A 1 87 ? -6.102 -3.106 5.788 1.00 91.50 87 ILE A CA 1
ATOM 713 C C . ILE A 1 87 ? -6.829 -4.258 6.498 1.00 91.50 87 ILE A C 1
ATOM 715 O O . ILE A 1 87 ? -7.758 -4.023 7.276 1.00 91.50 87 ILE A O 1
ATOM 719 N N . THR A 1 88 ? -6.424 -5.500 6.227 1.00 93.38 88 THR A N 1
ATOM 720 C CA . THR A 1 88 ? -7.023 -6.699 6.827 1.00 93.38 88 THR A CA 1
ATOM 721 C C . THR A 1 88 ? -6.741 -6.769 8.325 1.00 93.38 88 THR A C 1
ATOM 723 O O . THR A 1 88 ? -7.665 -6.985 9.108 1.00 93.38 88 THR A O 1
ATOM 726 N N . ILE A 1 8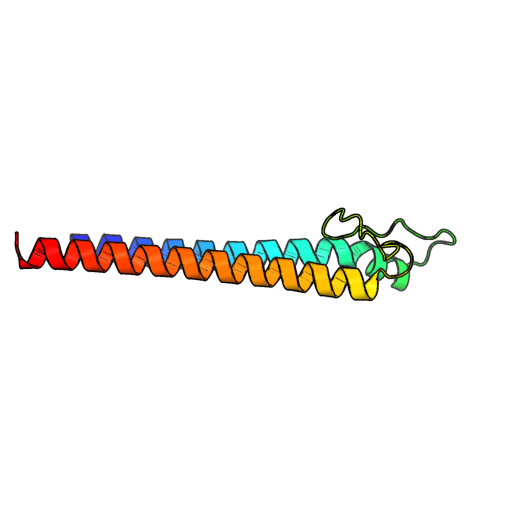9 ? -5.487 -6.549 8.727 1.00 94.94 89 ILE A N 1
ATOM 727 C CA . ILE A 1 89 ? -5.062 -6.566 10.131 1.00 94.94 89 ILE A CA 1
ATOM 728 C C . ILE A 1 89 ? -5.779 -5.467 10.920 1.00 94.94 89 ILE A C 1
ATOM 730 O O . ILE A 1 89 ? -6.369 -5.755 11.960 1.00 94.94 89 ILE A O 1
ATOM 734 N N . ASP A 1 90 ? -5.816 -4.238 10.404 1.00 90.75 90 ASP A N 1
ATOM 735 C CA . ASP A 1 90 ? -6.499 -3.122 11.068 1.00 90.75 90 ASP A CA 1
ATOM 736 C C . ASP A 1 90 ? -7.997 -3.390 11.239 1.00 90.75 90 ASP A C 1
ATOM 738 O O . ASP A 1 90 ? -8.573 -3.148 12.302 1.00 90.75 90 ASP A O 1
ATOM 742 N N . SER A 1 91 ? -8.636 -3.949 10.208 1.00 89.25 91 SER A N 1
ATOM 743 C CA . SER A 1 91 ? -10.055 -4.314 10.267 1.00 89.25 91 SER A CA 1
ATOM 744 C C . SER A 1 91 ? -10.313 -5.391 11.322 1.00 89.25 91 SER A C 1
ATOM 746 O O . SER A 1 91 ? -11.284 -5.297 12.072 1.00 89.25 91 SER A O 1
ATOM 748 N N . LEU A 1 92 ? -9.429 -6.389 11.420 1.00 92.69 92 LEU A N 1
ATOM 749 C CA . LEU A 1 92 ? -9.512 -7.433 12.438 1.00 92.69 92 LEU A CA 1
ATOM 750 C C . LEU A 1 92 ? -9.375 -6.849 13.852 1.00 92.69 92 LEU A C 1
ATOM 752 O O . LEU A 1 92 ? -10.168 -7.192 14.728 1.00 92.69 92 LEU A O 1
ATOM 756 N N . TYR A 1 93 ? -8.428 -5.932 14.071 1.00 91.12 93 TYR A N 1
ATOM 757 C CA . TYR A 1 93 ? -8.256 -5.259 15.362 1.00 91.12 93 TYR A CA 1
ATOM 758 C C . TYR A 1 93 ? -9.509 -4.494 15.793 1.00 91.12 93 TYR A C 1
ATOM 760 O O . TYR A 1 93 ? -9.933 -4.622 16.941 1.00 91.12 93 TYR A O 1
ATOM 768 N N . ILE A 1 94 ? -10.135 -3.748 14.877 1.00 88.06 94 ILE A N 1
ATOM 769 C CA . ILE A 1 94 ? -11.377 -3.013 15.159 1.00 88.06 94 ILE A CA 1
ATOM 770 C C . ILE A 1 94 ? -12.481 -3.975 15.620 1.00 88.06 94 ILE A C 1
ATOM 772 O O . ILE A 1 94 ? -13.145 -3.713 16.624 1.00 88.06 94 ILE A O 1
ATOM 776 N N . VAL A 1 95 ? -12.652 -5.110 14.934 1.00 89.12 95 VAL A N 1
ATOM 777 C CA . VAL A 1 95 ? -13.656 -6.124 15.299 1.00 89.12 95 VAL A CA 1
ATOM 778 C C . VAL A 1 95 ? -13.373 -6.720 16.678 1.00 89.12 95 VAL A C 1
ATOM 780 O O . VAL A 1 95 ? -14.293 -6.837 17.486 1.00 89.12 95 VAL A O 1
ATOM 783 N N . ILE A 1 96 ? -12.116 -7.060 16.977 1.00 92.31 96 ILE A N 1
ATOM 784 C CA . ILE A 1 96 ? -11.721 -7.617 18.280 1.00 92.31 96 ILE A CA 1
ATOM 785 C C . ILE A 1 96 ? -12.020 -6.625 19.409 1.00 92.31 96 ILE A C 1
ATOM 787 O O . ILE A 1 96 ? -12.589 -7.014 20.429 1.00 92.31 96 ILE A O 1
ATOM 791 N N . ILE A 1 97 ? -11.680 -5.346 19.223 1.00 89.81 97 ILE A N 1
ATOM 792 C CA . ILE A 1 97 ? -11.938 -4.292 20.212 1.00 89.81 97 ILE A CA 1
ATOM 793 C C . ILE A 1 97 ? -13.444 -4.134 20.441 1.00 89.81 97 ILE A C 1
ATOM 795 O O . ILE A 1 97 ? -13.890 -4.176 21.586 1.00 89.81 97 ILE A O 1
ATOM 799 N N . HIS A 1 98 ? -14.242 -4.026 19.374 1.00 86.19 98 HIS A N 1
ATOM 800 C CA . HIS A 1 98 ? -15.700 -3.926 19.494 1.00 86.19 98 HIS A CA 1
ATOM 801 C C . HIS A 1 98 ? -16.312 -5.143 20.193 1.00 86.19 98 HIS A C 1
ATOM 803 O O . HIS A 1 98 ? -17.182 -4.983 21.049 1.00 86.19 98 HIS A O 1
ATOM 809 N N . HIS A 1 99 ? -15.843 -6.350 19.868 1.00 88.38 99 HIS A N 1
ATOM 810 C CA . HIS A 1 99 ? -16.292 -7.578 20.514 1.00 88.38 99 HIS A CA 1
ATOM 811 C C . HIS A 1 99 ? -15.965 -7.582 22.015 1.00 88.38 99 HIS A C 1
ATOM 813 O O . HIS A 1 99 ? -16.835 -7.878 22.834 1.00 88.38 99 HIS A O 1
ATOM 819 N N . ALA A 1 100 ? -14.742 -7.198 22.396 1.00 90.88 100 ALA A N 1
ATOM 820 C CA . ALA A 1 100 ? -14.345 -7.089 23.798 1.00 90.88 100 ALA A CA 1
ATOM 821 C C . ALA A 1 100 ? -15.198 -6.052 24.551 1.00 90.88 100 ALA A C 1
ATOM 823 O O . ALA A 1 100 ? -15.729 -6.357 25.617 1.00 90.88 100 ALA A O 1
ATOM 824 N N . CYS A 1 101 ? -15.398 -4.859 23.980 1.00 87.50 101 CYS A N 1
ATOM 825 C CA . CYS A 1 101 ? -16.264 -3.829 24.558 1.00 87.50 101 CYS A CA 1
ATOM 826 C C . CYS A 1 101 ? -17.713 -4.311 24.732 1.00 87.50 101 CYS A C 1
ATOM 828 O O . CYS A 1 101 ? -18.321 -4.042 25.766 1.00 87.50 101 CYS A O 1
ATOM 830 N N . GLY A 1 102 ? -18.254 -5.045 23.755 1.00 86.81 102 GLY A N 1
ATOM 831 C CA . GLY A 1 102 ? -19.595 -5.628 23.834 1.00 86.81 102 GLY A CA 1
ATOM 832 C C . GLY A 1 102 ? -19.729 -6.659 24.956 1.00 86.81 102 GLY A C 1
ATOM 833 O O . GLY A 1 102 ? -20.698 -6.617 25.710 1.00 86.81 102 GLY A O 1
ATOM 834 N N . MET A 1 103 ? -18.729 -7.530 25.120 1.00 90.12 103 MET A N 1
ATOM 835 C CA . MET A 1 103 ? -18.677 -8.497 26.222 1.00 90.12 103 MET A CA 1
ATOM 836 C C . MET A 1 103 ? -18.632 -7.807 27.592 1.00 90.12 103 MET A C 1
ATOM 838 O O . MET A 1 103 ? -19.377 -8.188 28.492 1.00 90.12 103 MET A O 1
ATOM 842 N N . PHE A 1 104 ? -17.808 -6.765 27.751 1.00 88.44 104 PHE A N 1
ATOM 843 C CA . PHE A 1 104 ? -17.751 -5.997 28.999 1.00 88.44 104 PHE A CA 1
ATOM 844 C C . PHE A 1 104 ? -19.062 -5.273 29.303 1.00 88.44 104 PHE A C 1
ATOM 846 O O . PHE A 1 104 ? -19.496 -5.282 30.446 1.00 88.44 104 PHE A O 1
ATOM 853 N N . ALA A 1 105 ? -19.717 -4.683 28.302 1.00 89.62 105 ALA A N 1
ATOM 854 C CA . ALA A 1 105 ? -20.998 -4.005 28.497 1.00 89.62 105 ALA A CA 1
ATOM 855 C C . ALA A 1 105 ? -22.153 -4.967 28.834 1.00 89.62 105 ALA A C 1
ATOM 857 O O . ALA A 1 105 ? -23.125 -4.554 29.455 1.00 89.62 105 ALA A O 1
ATOM 858 N N . ALA A 1 106 ? -22.072 -6.229 28.401 1.00 85.25 106 ALA A N 1
ATOM 859 C CA . ALA A 1 106 ? -23.089 -7.240 28.683 1.00 85.25 106 ALA A CA 1
ATOM 860 C C . ALA A 1 106 ? -22.931 -7.895 30.066 1.00 85.25 106 ALA A C 1
ATOM 862 O O . ALA A 1 106 ? -23.922 -8.339 30.645 1.00 85.25 106 ALA A O 1
ATOM 863 N N . CYS A 1 107 ? -21.699 -8.001 30.573 1.00 83.00 107 CYS A N 1
ATOM 864 C CA . CYS A 1 107 ? -21.393 -8.673 31.840 1.00 83.00 107 CYS A CA 1
ATOM 865 C C . CYS A 1 107 ? -21.073 -7.725 33.009 1.00 83.00 107 CYS A C 1
ATOM 867 O O . CYS A 1 107 ? -21.031 -8.196 34.146 1.00 83.00 107 CYS A O 1
ATOM 869 N N . GLY A 1 108 ? -20.771 -6.453 32.734 1.00 61.59 108 GLY A N 1
ATOM 870 C CA . GLY A 1 108 ? -20.368 -5.435 33.712 1.00 61.59 108 GLY A CA 1
ATOM 871 C C . GLY A 1 108 ? -21.497 -4.542 34.202 1.00 61.59 108 GLY A C 1
ATOM 872 O O . GLY A 1 108 ? -22.533 -4.442 33.510 1.00 61.59 108 GLY A O 1
#